Protein AF-A0A7W1B496-F1 (afdb_monomer)

Mean predicted aligned error: 4.69 Å

Structure (mmCIF, N/CA/C/O backbone):
data_AF-A0A7W1B496-F1
#
_entry.id   AF-A0A7W1B496-F1
#
loop_
_atom_site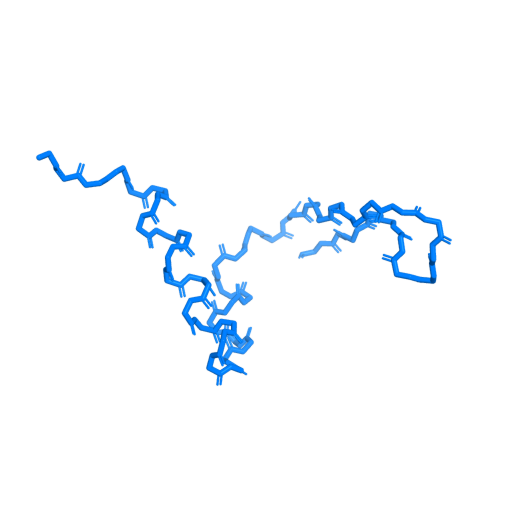.group_PDB
_atom_site.id
_atom_site.type_symbol
_atom_site.label_atom_id
_atom_site.label_alt_id
_atom_site.label_comp_id
_atom_site.label_asym_id
_atom_site.label_entity_id
_atom_site.label_seq_id
_atom_site.pdbx_PDB_ins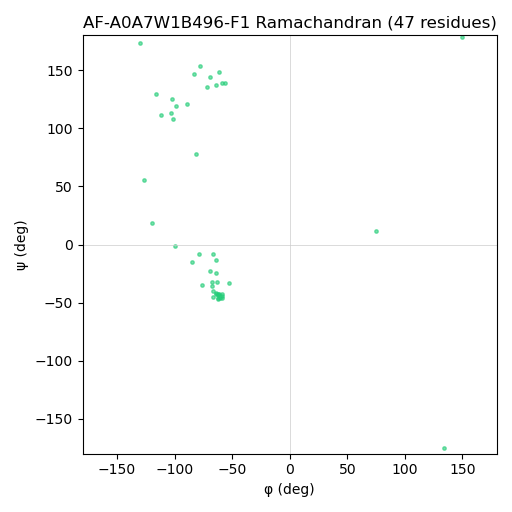_code
_atom_site.Cartn_x
_atom_site.Cartn_y
_atom_site.Cartn_z
_atom_site.occupancy
_atom_site.B_iso_or_equiv
_atom_site.auth_seq_id
_atom_site.auth_comp_id
_atom_site.auth_asym_i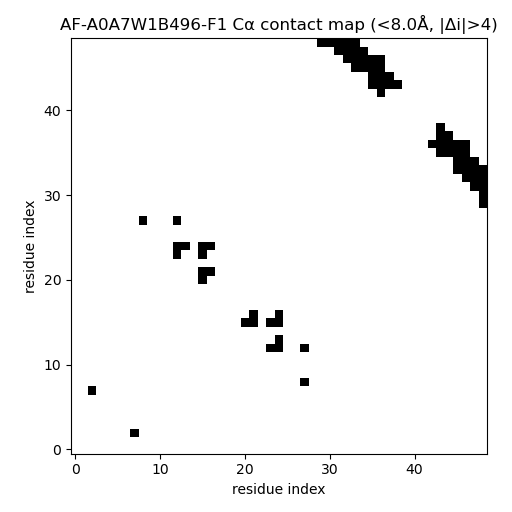d
_atom_site.auth_atom_id
_atom_site.pdbx_PDB_model_num
ATOM 1 N N . MET A 1 1 ? 14.578 20.766 3.769 1.00 56.38 1 MET A N 1
ATOM 2 C CA . MET A 1 1 ? 13.171 20.693 3.325 1.00 56.38 1 MET A CA 1
ATOM 3 C C . MET A 1 1 ? 12.585 19.456 3.965 1.00 56.38 1 MET A C 1
ATOM 5 O O . MET A 1 1 ? 13.210 18.411 3.847 1.00 56.38 1 MET A O 1
ATOM 9 N N . ALA A 1 2 ? 11.495 19.588 4.723 1.00 69.94 2 ALA A N 1
ATOM 10 C CA . ALA A 1 2 ? 10.785 18.411 5.210 1.00 69.94 2 ALA A CA 1
ATOM 11 C C . ALA A 1 2 ? 10.237 17.656 3.995 1.00 69.94 2 ALA A C 1
ATOM 13 O O . ALA A 1 2 ? 9.785 18.287 3.036 1.00 69.94 2 ALA A O 1
ATOM 14 N N . ASP A 1 3 ? 10.357 16.336 4.014 1.00 78.56 3 ASP A N 1
ATOM 15 C CA . ASP A 1 3 ? 9.855 15.491 2.940 1.00 78.56 3 ASP A CA 1
ATOM 16 C C . ASP A 1 3 ? 8.331 15.655 2.827 1.00 78.56 3 ASP A C 1
ATOM 18 O O . ASP A 1 3 ? 7.650 15.943 3.818 1.00 78.56 3 ASP A O 1
ATOM 22 N N . HIS A 1 4 ? 7.784 15.525 1.618 1.00 88.00 4 HIS A N 1
ATOM 23 C CA . HIS A 1 4 ? 6.339 15.638 1.425 1.00 88.00 4 HIS A CA 1
ATOM 24 C C . HIS A 1 4 ? 5.631 14.570 2.284 1.00 88.00 4 HIS A C 1
ATOM 26 O O . HIS A 1 4 ? 6.094 13.429 2.306 1.00 88.00 4 HIS A O 1
ATOM 32 N N . PRO A 1 5 ? 4.498 14.862 2.950 1.00 87.44 5 PRO A N 1
ATOM 33 C CA . PRO A 1 5 ? 3.819 13.897 3.827 1.00 87.44 5 PRO A CA 1
ATOM 34 C C . PRO A 1 5 ? 3.533 12.543 3.150 1.00 87.44 5 PRO A C 1
ATOM 36 O O . PRO A 1 5 ? 3.638 11.495 3.781 1.00 87.44 5 PRO A O 1
ATOM 39 N N . ASN A 1 6 ? 3.256 12.542 1.842 1.00 88.69 6 ASN A N 1
ATOM 40 C CA . ASN A 1 6 ? 3.067 11.308 1.062 1.00 88.69 6 ASN A CA 1
ATOM 41 C C . ASN A 1 6 ? 4.347 10.470 0.914 1.00 88.69 6 ASN A C 1
ATOM 43 O O . ASN A 1 6 ? 4.275 9.248 0.823 1.00 88.69 6 ASN A O 1
ATOM 47 N N . ALA A 1 7 ? 5.513 11.108 0.864 1.00 90.62 7 ALA A N 1
ATOM 48 C CA . ALA A 1 7 ? 6.783 10.410 0.740 1.00 90.62 7 ALA A CA 1
ATOM 49 C C . ALA A 1 7 ? 7.196 9.773 2.083 1.00 90.62 7 ALA A C 1
ATOM 51 O O . ALA A 1 7 ? 7.660 8.633 2.101 1.00 90.62 7 ALA A O 1
ATOM 52 N N . GLU A 1 8 ? 6.881 10.414 3.212 1.00 91.06 8 GLU A N 1
ATOM 53 C CA . GLU A 1 8 ? 6.986 9.788 4.540 1.00 91.06 8 GLU A CA 1
ATOM 54 C C . GLU A 1 8 ? 6.017 8.601 4.697 1.00 91.06 8 GLU A C 1
ATOM 56 O O . GLU A 1 8 ? 6.407 7.541 5.196 1.00 91.06 8 GLU A O 1
ATOM 61 N N . LEU A 1 9 ? 4.776 8.733 4.205 1.00 90.12 9 LEU A N 1
ATOM 62 C CA . LEU A 1 9 ? 3.791 7.643 4.185 1.00 90.12 9 LEU A CA 1
ATOM 63 C C . LEU A 1 9 ? 4.310 6.430 3.394 1.00 90.12 9 LEU A C 1
ATOM 65 O O . LEU A 1 9 ? 4.219 5.293 3.862 1.00 90.12 9 LEU A O 1
ATOM 69 N N . PHE A 1 10 ? 4.903 6.675 2.222 1.00 90.06 10 PHE A N 1
ATOM 70 C CA . PHE A 1 10 ? 5.476 5.630 1.378 1.00 90.06 10 PHE A CA 1
ATOM 71 C C . PHE A 1 10 ? 6.633 4.899 2.070 1.00 90.06 10 PHE A C 1
ATOM 73 O O . PHE A 1 10 ? 6.653 3.668 2.099 1.00 90.06 10 PHE A O 1
ATOM 80 N N . LYS A 1 11 ? 7.566 5.635 2.692 1.00 92.25 11 LYS A N 1
ATOM 81 C CA . LYS A 1 11 ? 8.684 5.037 3.444 1.00 92.25 11 LYS A CA 1
ATOM 82 C C . LYS A 1 11 ? 8.189 4.138 4.572 1.00 92.25 11 LYS A C 1
ATOM 84 O O . LYS A 1 11 ? 8.713 3.040 4.748 1.00 92.25 11 LYS A O 1
ATOM 89 N N . LYS A 1 12 ? 7.163 4.579 5.306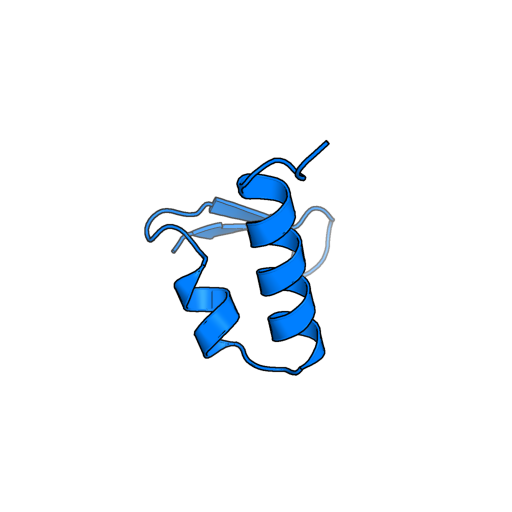 1.00 91.19 12 LYS A N 1
ATOM 90 C CA . LYS A 1 12 ? 6.549 3.791 6.381 1.00 91.19 12 LYS A CA 1
ATOM 91 C C . LYS A 1 12 ? 5.933 2.495 5.850 1.00 91.19 12 LYS A C 1
ATOM 93 O O . LYS A 1 12 ? 6.191 1.434 6.414 1.00 91.19 12 LYS A O 1
ATOM 98 N N . GLY A 1 13 ? 5.162 2.569 4.764 1.00 92.56 13 GLY A N 1
ATOM 99 C CA . GLY A 1 13 ? 4.564 1.387 4.139 1.00 92.56 13 GLY A CA 1
ATOM 100 C C . GLY A 1 13 ? 5.614 0.397 3.640 1.00 92.56 13 GLY A C 1
ATOM 101 O O . GLY A 1 13 ? 5.503 -0.800 3.889 1.00 92.56 13 GLY A O 1
ATOM 102 N N . TYR A 1 14 ? 6.683 0.897 3.018 1.00 92.75 14 TYR A N 1
ATOM 103 C CA . TYR A 1 14 ? 7.770 0.054 2.526 1.00 92.75 14 TYR A CA 1
ATOM 104 C C . TYR A 1 14 ? 8.555 -0.617 3.664 1.00 92.75 14 TYR A C 1
ATOM 106 O O . TYR A 1 14 ? 8.884 -1.799 3.581 1.00 92.75 14 TYR A O 1
ATOM 114 N N . ALA A 1 15 ? 8.812 0.105 4.760 1.00 94.81 15 ALA A N 1
ATOM 115 C CA . ALA A 1 15 ? 9.445 -0.460 5.950 1.00 94.81 15 ALA A CA 1
ATOM 116 C C . ALA A 1 15 ? 8.590 -1.566 6.594 1.00 94.81 15 ALA A C 1
ATOM 118 O O . ALA A 1 15 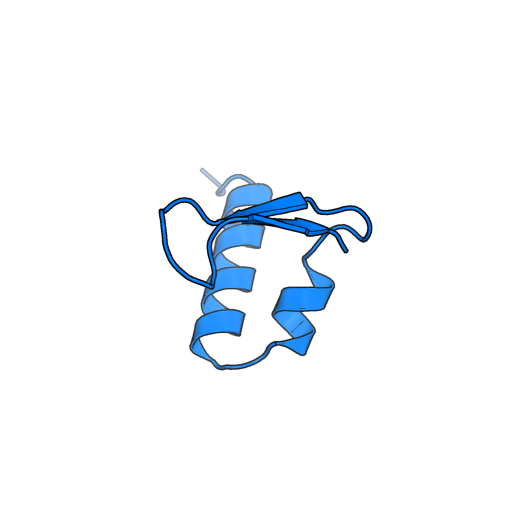? 9.120 -2.625 6.925 1.00 94.81 15 ALA A O 1
ATOM 119 N N . ALA A 1 16 ? 7.276 -1.350 6.716 1.00 93.81 16 ALA A N 1
ATOM 120 C CA . ALA A 1 16 ? 6.344 -2.356 7.226 1.00 93.81 16 ALA A CA 1
ATOM 121 C C . ALA A 1 16 ? 6.301 -3.603 6.328 1.00 93.81 16 ALA A C 1
ATOM 123 O O . ALA A 1 16 ? 6.378 -4.724 6.826 1.00 93.81 16 ALA A O 1
ATOM 124 N N . PHE A 1 17 ? 6.283 -3.414 5.005 1.00 92.25 17 PHE A N 1
ATOM 125 C CA . PHE A 1 17 ? 6.331 -4.513 4.042 1.00 92.25 17 PHE A CA 1
ATOM 126 C C . PHE A 1 17 ? 7.611 -5.350 4.176 1.00 92.25 17 PHE A C 1
ATOM 128 O O . PHE A 1 17 ? 7.538 -6.574 4.249 1.00 92.25 17 PHE A O 1
ATOM 135 N N . MET A 1 18 ? 8.782 -4.709 4.283 1.00 93.50 18 MET A N 1
ATOM 136 C CA . MET A 1 18 ? 10.054 -5.417 4.497 1.00 93.50 18 MET A CA 1
ATOM 137 C C . MET A 1 18 ? 10.103 -6.169 5.833 1.00 93.50 18 MET A C 1
ATOM 139 O O . MET A 1 18 ? 10.744 -7.213 5.921 1.00 93.50 18 MET A O 1
ATOM 143 N N . ALA A 1 19 ? 9.433 -5.653 6.865 1.00 94.12 19 ALA A N 1
ATOM 144 C CA . ALA A 1 19 ? 9.324 -6.303 8.168 1.00 94.12 19 ALA A CA 1
ATOM 145 C C . ALA A 1 19 ? 8.282 -7.441 8.203 1.00 94.12 19 ALA A C 1
ATOM 147 O O . ALA A 1 19 ? 8.201 -8.153 9.202 1.00 94.12 19 ALA A O 1
ATOM 148 N N . GLY A 1 20 ? 7.487 -7.618 7.141 1.00 93.56 20 GLY A N 1
ATOM 149 C CA . GLY A 1 20 ? 6.374 -8.571 7.102 1.00 93.56 20 GLY A CA 1
ATOM 150 C C . GLY A 1 20 ? 5.133 -8.125 7.885 1.00 93.56 20 GLY A C 1
ATOM 151 O O . GLY A 1 20 ? 4.219 -8.924 8.083 1.00 93.56 20 GLY A O 1
ATOM 152 N N . ASP A 1 21 ? 5.073 -6.862 8.316 1.00 94.00 21 ASP A N 1
ATOM 153 C CA . ASP A 1 21 ? 3.933 -6.278 9.029 1.00 94.00 21 ASP A CA 1
ATOM 154 C C . ASP A 1 21 ? 2.836 -5.862 8.037 1.00 94.00 2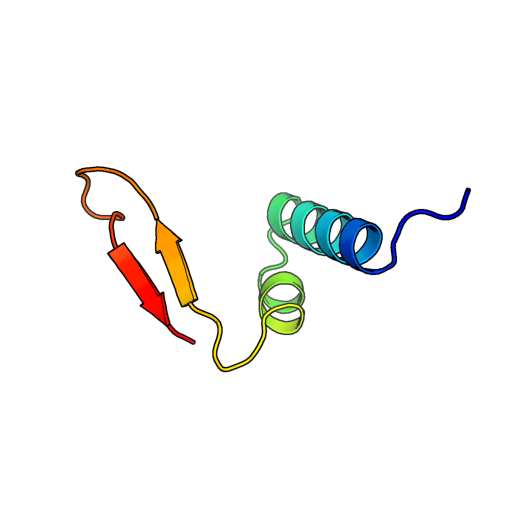1 ASP A C 1
ATOM 156 O O . ASP A 1 21 ? 2.672 -4.697 7.659 1.00 94.00 21 ASP A O 1
ATOM 160 N N . MET A 1 22 ? 2.087 -6.864 7.581 1.00 90.00 22 MET A N 1
ATOM 161 C CA . MET A 1 22 ? 1.000 -6.668 6.626 1.00 90.00 22 MET A CA 1
ATOM 162 C C . MET A 1 22 ? -0.192 -5.918 7.233 1.00 90.00 22 MET A C 1
ATOM 164 O O . MET A 1 22 ? -0.940 -5.297 6.481 1.00 90.00 22 MET A O 1
ATOM 168 N N . ASP A 1 23 ? -0.372 -5.924 8.556 1.00 92.12 23 ASP A N 1
ATOM 169 C CA . ASP A 1 23 ? -1.431 -5.155 9.220 1.00 92.12 23 ASP A CA 1
ATOM 170 C C . ASP A 1 23 ? -1.181 -3.649 9.081 1.00 92.12 23 ASP A C 1
ATOM 172 O O . ASP A 1 23 ? -2.078 -2.897 8.681 1.00 92.12 23 ASP A O 1
ATOM 176 N N . THR A 1 24 ? 0.061 -3.205 9.302 1.00 91.12 24 THR A N 1
ATOM 177 C CA . THR A 1 24 ? 0.448 -1.809 9.066 1.00 91.12 24 THR A CA 1
ATOM 178 C C . THR A 1 24 ? 0.343 -1.443 7.588 1.00 91.12 24 THR A C 1
ATOM 180 O O . THR A 1 24 ? -0.176 -0.375 7.273 1.00 91.12 24 THR A O 1
ATOM 183 N N . VAL A 1 25 ? 0.783 -2.311 6.669 1.00 90.69 25 VAL A N 1
ATOM 184 C CA . VAL A 1 25 ? 0.658 -2.054 5.219 1.00 90.69 25 VAL A CA 1
ATOM 185 C C . VAL A 1 25 ? -0.808 -1.852 4.823 1.00 90.69 25 VAL A C 1
ATOM 187 O O . VAL A 1 25 ? -1.129 -0.886 4.136 1.00 90.69 25 VAL A O 1
ATOM 190 N N . ARG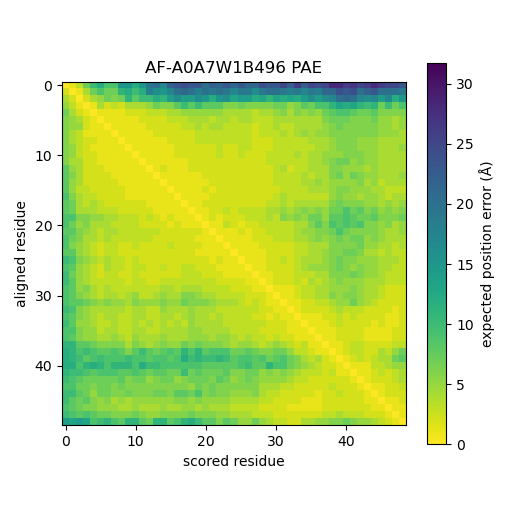 A 1 26 ? -1.711 -2.713 5.303 1.00 88.25 26 ARG A N 1
ATOM 191 C CA . ARG A 1 26 ? -3.148 -2.633 4.994 1.00 88.25 26 ARG A CA 1
ATOM 192 C C . ARG A 1 26 ? -3.815 -1.402 5.598 1.00 88.25 26 ARG A C 1
ATOM 194 O O . ARG A 1 26 ? -4.670 -0.813 4.953 1.00 88.25 26 ARG A O 1
ATOM 201 N N . SER A 1 27 ? -3.397 -0.980 6.791 1.00 91.12 27 SER A N 1
ATOM 202 C CA . SER A 1 27 ? -3.885 0.246 7.442 1.00 91.12 27 SER A CA 1
ATOM 203 C C . SER A 1 27 ? -3.523 1.526 6.673 1.00 91.12 27 SER A C 1
ATOM 205 O O . SER A 1 27 ? -4.195 2.548 6.797 1.00 91.12 27 SER A O 1
ATOM 207 N N . LEU A 1 28 ? -2.460 1.482 5.864 1.00 90.50 28 LEU A N 1
ATOM 208 C CA . LEU A 1 28 ? -2.021 2.617 5.049 1.00 90.50 28 LEU A CA 1
ATOM 209 C C . LEU A 1 28 ? -2.748 2.713 3.702 1.00 90.50 28 LEU A C 1
ATOM 211 O O . LEU A 1 28 ? -2.661 3.756 3.052 1.00 90.50 28 LEU A O 1
ATOM 215 N N . PHE A 1 29 ? -3.440 1.657 3.269 1.00 90.44 29 PHE A N 1
ATOM 216 C CA . PHE A 1 29 ? -4.198 1.674 2.024 1.00 90.44 29 PHE A CA 1
ATOM 217 C C . PHE A 1 29 ? -5.579 2.299 2.202 1.00 90.44 29 PHE A C 1
ATOM 219 O O . PHE A 1 29 ? -6.221 2.190 3.246 1.00 90.44 29 PHE A O 1
ATOM 226 N N . ALA A 1 30 ? -6.033 2.973 1.146 1.00 92.31 30 ALA A N 1
ATOM 227 C CA . ALA A 1 30 ? -7.407 3.435 1.064 1.00 92.31 30 ALA A CA 1
ATOM 228 C C . ALA A 1 30 ? -8.346 2.223 0.906 1.00 92.31 30 ALA A C 1
ATOM 230 O O . ALA A 1 30 ? -7.981 1.289 0.198 1.00 92.31 30 ALA A O 1
ATOM 231 N N . PRO A 1 31 ? -9.554 2.249 1.496 1.00 90.12 31 PRO A N 1
ATOM 232 C CA . PRO A 1 31 ? -10.515 1.137 1.434 1.00 90.12 31 PRO A CA 1
ATOM 233 C C . PRO A 1 31 ? -11.077 0.867 0.026 1.00 90.12 31 PRO A C 1
ATOM 235 O O . PRO A 1 31 ? -11.852 -0.064 -0.183 1.00 90.12 31 PRO A O 1
ATOM 238 N N . ASP A 1 32 ? -10.777 1.740 -0.931 1.00 92.25 32 ASP A N 1
ATOM 239 C CA . ASP A 1 32 ? -11.168 1.644 -2.330 1.00 92.25 32 ASP A CA 1
ATOM 240 C C . ASP A 1 32 ? -9.957 1.592 -3.272 1.00 92.25 32 ASP A C 1
ATOM 242 O O . ASP A 1 32 ? -10.105 1.841 -4.472 1.00 92.25 32 ASP A O 1
ATOM 246 N N . ILE A 1 33 ? -8.769 1.255 -2.751 1.00 93.88 33 ILE A N 1
ATOM 247 C CA . ILE A 1 33 ? -7.545 1.181 -3.549 1.00 93.88 33 ILE A CA 1
ATOM 248 C C . ILE A 1 33 ? -7.715 0.223 -4.732 1.00 93.88 33 ILE A C 1
ATOM 250 O O . ILE A 1 33 ? -8.296 -0.859 -4.623 1.00 93.88 33 ILE A O 1
ATOM 254 N N . LEU A 1 34 ? -7.173 0.640 -5.876 1.00 94.06 34 LEU A N 1
ATOM 255 C CA . LEU A 1 34 ? -6.946 -0.210 -7.034 1.00 94.06 34 LEU A CA 1
ATOM 256 C C . LEU A 1 34 ? -5.440 -0.382 -7.207 1.00 94.06 34 LEU A C 1
ATOM 258 O O . LEU A 1 34 ? -4.715 0.565 -7.518 1.00 94.06 34 LEU A O 1
ATOM 262 N N . TRP A 1 35 ? -4.976 -1.599 -6.970 1.00 91.56 35 TRP A N 1
ATOM 263 C CA . TRP A 1 35 ? -3.588 -1.991 -7.097 1.00 91.56 35 TRP A CA 1
ATOM 264 C C . TRP A 1 35 ? -3.388 -2.735 -8.414 1.00 91.56 35 TRP A C 1
ATOM 266 O O . TRP A 1 35 ? -3.826 -3.873 -8.572 1.00 91.56 35 TRP A O 1
ATOM 276 N N . HIS A 1 36 ? -2.719 -2.089 -9.363 1.00 94.31 36 HIS A N 1
ATOM 277 C CA . HIS A 1 36 ? -2.409 -2.681 -10.658 1.00 94.31 36 HIS A CA 1
ATOM 278 C C . HIS A 1 36 ? -1.067 -3.418 -10.613 1.00 94.31 36 HIS A C 1
ATOM 280 O O . HIS A 1 36 ? -0.023 -2.811 -10.361 1.00 94.31 36 HIS A O 1
ATOM 286 N N . VAL A 1 37 ? -1.080 -4.715 -10.913 1.00 94.06 37 VAL A N 1
ATOM 287 C CA . VAL A 1 37 ? 0.130 -5.510 -11.148 1.00 94.06 37 VAL A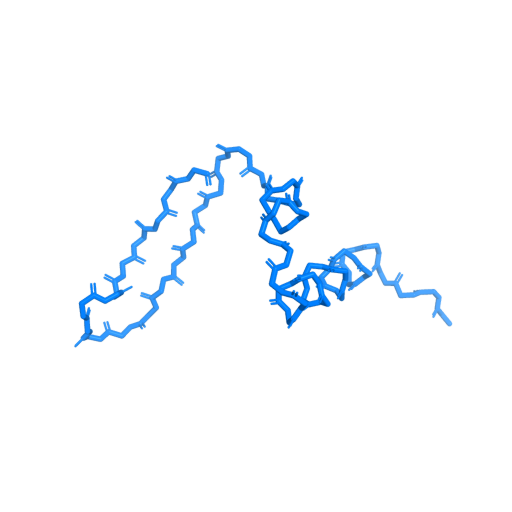 CA 1
ATOM 288 C C . VAL A 1 37 ? 0.280 -5.725 -12.648 1.00 94.06 37 VAL A C 1
ATOM 290 O O . VAL A 1 37 ? -0.516 -6.424 -13.276 1.00 94.06 37 VAL A O 1
ATOM 293 N N . SER A 1 38 ? 1.321 -5.127 -13.224 1.00 93.00 38 SER A N 1
ATOM 294 C CA . SER A 1 38 ? 1.630 -5.271 -14.643 1.00 93.00 38 SER A CA 1
ATOM 295 C C . SER A 1 38 ? 2.310 -6.610 -14.947 1.00 93.00 38 SER A C 1
ATOM 297 O O . SER A 1 38 ? 2.994 -7.203 -14.110 1.00 93.00 38 SER A O 1
ATOM 299 N N . GLY A 1 39 ? 2.143 -7.088 -16.180 1.00 92.94 39 GLY A N 1
ATOM 300 C CA . GLY A 1 39 ? 2.799 -8.293 -16.682 1.00 92.94 39 GLY A CA 1
ATOM 301 C C . GLY A 1 39 ? 1.848 -9.227 -17.421 1.00 92.94 39 GLY A C 1
ATOM 302 O O . GLY A 1 39 ? 0.685 -8.913 -17.645 1.00 92.94 39 GLY A O 1
ATOM 303 N N . ASN A 1 40 ? 2.371 -10.390 -17.805 1.00 92.31 40 ASN A N 1
ATOM 304 C CA . ASN A 1 40 ? 1.605 -11.486 -18.401 1.00 92.31 40 ASN A CA 1
ATOM 305 C C . ASN A 1 40 ? 1.869 -12.776 -17.610 1.00 92.31 40 ASN A C 1
ATOM 307 O O . ASN A 1 40 ? 2.398 -13.757 -18.129 1.00 92.31 40 ASN A O 1
ATOM 311 N N . ASN A 1 41 ? 1.620 -12.714 -16.304 1.00 92.19 41 ASN A N 1
ATOM 312 C CA . ASN A 1 41 ? 1.790 -13.825 -15.373 1.00 92.19 41 ASN A CA 1
ATOM 313 C C . ASN A 1 41 ? 0.516 -13.981 -14.528 1.00 92.19 41 ASN A C 1
ATOM 315 O O . ASN A 1 41 ? -0.387 -13.155 -14.600 1.00 92.19 41 ASN A O 1
ATOM 319 N N . HIS A 1 42 ? 0.441 -15.035 -13.719 1.00 91.69 42 HIS A N 1
ATOM 320 C CA . HIS A 1 42 ? -0.738 -15.323 -12.891 1.00 91.69 42 HIS A CA 1
ATOM 321 C C . HIS A 1 42 ? -1.070 -14.277 -11.809 1.00 91.69 42 HIS A C 1
ATOM 323 O O . HIS A 1 42 ? -2.161 -14.326 -11.250 1.00 91.69 42 HIS A O 1
ATOM 329 N N . PHE A 1 43 ? -0.153 -13.357 -11.505 1.00 90.25 43 PHE A N 1
ATOM 330 C CA . PHE A 1 43 ? -0.365 -12.241 -10.585 1.00 90.25 43 PHE A CA 1
ATOM 331 C C . PHE A 1 43 ? -0.673 -10.930 -11.315 1.00 90.25 43 PHE A C 1
ATOM 333 O O . PHE A 1 43 ? -0.858 -9.909 -10.664 1.00 90.25 43 PHE A O 1
ATOM 340 N N . ALA A 1 44 ? -0.684 -10.918 -12.649 1.00 94.50 44 ALA A N 1
ATOM 341 C CA . ALA A 1 44 ? -1.040 -9.724 -13.396 1.00 94.50 44 ALA A CA 1
ATOM 342 C C . ALA A 1 44 ? -2.545 -9.453 -13.272 1.00 94.50 44 ALA A C 1
ATOM 344 O O . ALA A 1 44 ? -3.362 -10.367 -13.408 1.00 94.50 44 ALA A O 1
ATOM 345 N N . GLY A 1 45 ? -2.906 -8.192 -13.042 1.00 93.81 45 GLY A N 1
ATOM 346 C CA . GLY A 1 45 ? -4.298 -7.772 -12.913 1.00 93.81 45 GLY A CA 1
ATOM 347 C C . GLY A 1 45 ? -4.499 -6.578 -11.988 1.00 93.81 45 GLY A C 1
ATOM 348 O O . GLY A 1 45 ? -3.560 -6.061 -11.382 1.00 93.81 45 GLY A O 1
ATOM 349 N N . ASP A 1 46 ? -5.758 -6.160 -11.891 1.00 94.81 46 ASP A N 1
ATOM 350 C CA . ASP A 1 46 ? -6.205 -5.098 -10.997 1.00 94.81 46 ASP A CA 1
ATOM 351 C C . ASP A 1 46 ? -6.820 -5.704 -9.734 1.00 94.81 46 ASP A C 1
ATOM 353 O O . ASP A 1 46 ? -7.823 -6.420 -9.786 1.00 94.81 46 ASP A O 1
ATOM 357 N N . TYR A 1 47 ? -6.227 -5.394 -8.588 1.00 91.56 47 TYR A N 1
ATOM 358 C CA . TYR A 1 47 ? -6.693 -5.826 -7.277 1.00 91.56 47 TYR A CA 1
ATOM 359 C C . TYR A 1 47 ? -7.407 -4.667 -6.594 1.00 91.56 47 TYR A C 1
ATOM 361 O O . TYR A 1 47 ? -6.841 -3.585 -6.467 1.00 91.56 47 TYR A O 1
ATOM 369 N N . ARG A 1 48 ? -8.651 -4.881 -6.158 1.00 90.62 48 ARG A N 1
ATOM 370 C CA . ARG A 1 48 ? -9.46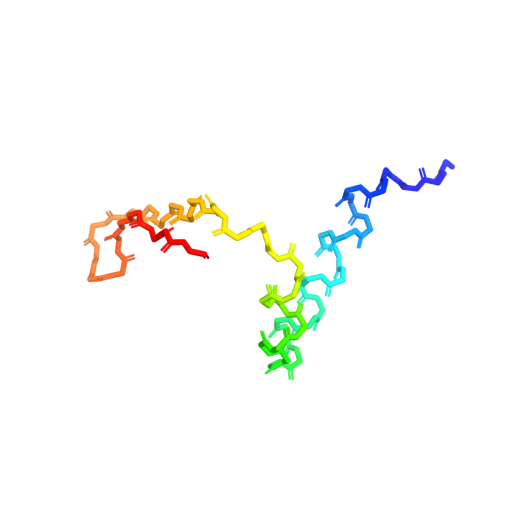8 -3.841 -5.524 1.00 90.62 48 ARG A CA 1
ATOM 371 C C . ARG A 1 48 ? -9.787 -4.190 -4.072 1.00 90.62 48 ARG A C 1
ATOM 373 O O . ARG A 1 48 ? -10.302 -5.284 -3.836 1.00 90.62 48 ARG A O 1
ATOM 380 N N . GLY A 1 49 ? -9.550 -3.250 -3.152 1.00 80.19 49 GLY A N 1
ATOM 381 C CA . GLY A 1 49 ? -9.928 -3.351 -1.733 1.00 80.19 49 GLY A CA 1
ATOM 382 C C . GLY A 1 49 ? -8.960 -2.677 -0.779 1.00 80.19 49 GLY A C 1
ATOM 383 O O . GLY A 1 49 ? -7.750 -2.956 -0.901 1.00 80.19 49 GLY A O 1
#

pLDDT: mean 90.21, std 6.51, range [56.38, 94.81]

Sequence (49 aa):
MADHPNAELFKKGYAAFMAGDMDTVRSLFAPDILWHVSGNNHFAGDYRG

Radius of gyration: 13.02 Å; Cα contacts (8 Å, |Δi|>4): 38; chains: 1; bounding box: 24×36×28 Å

Solvent-accessible surface area (backbone atoms only — not comparable to full-atom values): 3062 Å² total; per-residue (Å²): 131,83,75,56,71,68,57,55,50,49,53,52,39,53,52,26,52,76,70,66,36,58,68,62,35,55,70,72,50,54,82,76,35,74,48,75,37,83,74,94,52,97,74,37,46,78,45,77,82

Foldseek 3Di:
DPDDVVVVLVVQLVVCVVVVVVVSVVVSDDQFDWDADDDDDPPGDTDTD

Nearest PDB structures (foldseek):
  1tuh-assembly1_A-2  TM=9.400E-01  e=7.098E-03  uncultured bacterium
  3fgy-assembly1_B  TM=8.739E-01  e=9.369E-02  Paraburkholderia xenovorans LB400

Secondary structure (DSSP, 8-state):
-PPPHHHHHHHHHHHHHHHT-HHHHHHHS-TT-EEEE-SSSTT-EEEE-